Protein AF-A0A7N2M3I8-F1 (afdb_monomer_lite)

Radius of gyration: 37.22 Å; chains: 1; bounding box: 73×29×116 Å

Organism: Quercus lobata (NCBI:txid97700)

Sequence (161 aa):
MAIARTGVYVDDYLEYANTLPAELQRLLNTIRELDERSQSMMNQTRQQTKYCLGLASQSSKKGNNSNYINNNNNNNNSNNYNYSNYNNSNGNEEDDAAFEKMRKDIEVNQDNALSLCTEKVLLAQQAYDLQIHQMRKVAEILRSHSEILCITNAANEQYLA

Secondary structure (DSSP, 8-state):
--TTHHHHHHHHHHHHHHHHHHHHHHHHHHHHHHHHHHHHHHHHHHHHHHHHHHHHHHTT------------------------------S-HHHHHHHHHHHHHHHHHHHHHHHHHHHHHHHHHHHHHHHHHHHHHHHHHHHHHHHHHHHHHHHHHHH--

Foldseek 3Di:
DPVVPLVVLVVVLVVVVVCLVVLLVVLVVLLVVLVVVLVVLVVVLVVLVVVLVVVVVVVVDDDPPDDDDDDDDDDDDDPDDPPPDPPDDDPPPVVVVVSVVSVVVSVVSVVVSVVSVVVSVVSVVVSVVSVVVSVVSVVVSVVVVVVVVVVVVVVVVVVVD

Structure (mmCIF, N/CA/C/O bac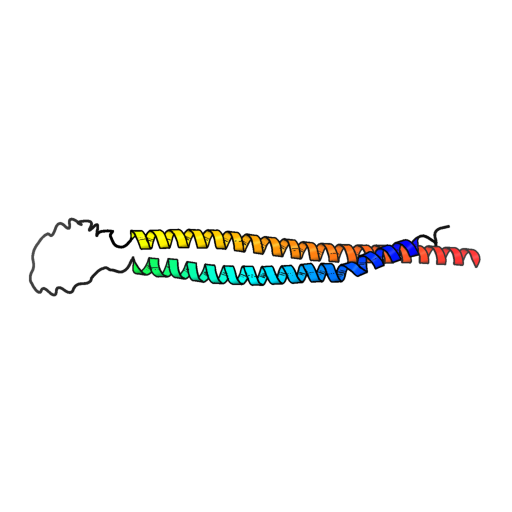kbone):
data_AF-A0A7N2M3I8-F1
#
_entry.id   AF-A0A7N2M3I8-F1
#
loop_
_atom_site.group_PDB
_atom_site.id
_atom_site.type_symbol
_atom_site.label_atom_id
_atom_site.label_alt_id
_atom_site.label_comp_id
_atom_site.label_asym_id
_atom_site.label_entity_id
_atom_site.label_seq_id
_atom_site.pdbx_PDB_ins_code
_atom_site.Cartn_x
_atom_site.Cartn_y
_atom_site.Cartn_z
_atom_site.occupancy
_atom_site.B_iso_or_equiv
_atom_site.auth_seq_id
_atom_site.auth_comp_id
_atom_site.auth_asym_id
_atom_site.auth_atom_id
_atom_site.pdbx_PDB_model_num
ATOM 1 N N . MET A 1 1 ? 32.164 -5.317 -36.446 1.00 32.31 1 MET A N 1
ATOM 2 C CA . MET A 1 1 ? 30.780 -5.380 -36.971 1.00 32.31 1 MET A CA 1
ATOM 3 C C . MET A 1 1 ? 29.796 -5.224 -35.801 1.00 32.31 1 MET A C 1
ATOM 5 O O . MET A 1 1 ? 29.287 -6.214 -35.300 1.00 32.31 1 MET A O 1
ATOM 9 N N . ALA A 1 2 ? 29.617 -3.996 -35.286 1.00 39.69 2 ALA A N 1
ATOM 10 C CA . ALA A 1 2 ? 28.959 -3.729 -33.988 1.00 39.69 2 ALA A CA 1
ATOM 11 C C . ALA A 1 2 ? 27.575 -3.041 -34.080 1.00 39.69 2 ALA A C 1
ATOM 13 O O . ALA A 1 2 ? 26.896 -2.901 -33.070 1.00 39.69 2 ALA A O 1
ATOM 14 N N . ILE A 1 3 ? 27.129 -2.656 -35.281 1.00 40.53 3 ILE A N 1
ATOM 15 C CA . ILE A 1 3 ? 25.917 -1.837 -35.493 1.00 40.53 3 ILE A CA 1
ATOM 16 C C . ILE A 1 3 ? 24.602 -2.641 -35.422 1.00 40.53 3 ILE A C 1
ATOM 18 O O . ILE A 1 3 ? 23.542 -2.064 -35.225 1.00 40.53 3 ILE A O 1
ATOM 22 N N . ALA A 1 4 ? 24.646 -3.975 -35.484 1.00 40.97 4 ALA A N 1
ATOM 23 C CA . ALA A 1 4 ? 23.441 -4.811 -35.390 1.00 40.97 4 ALA A CA 1
ATOM 24 C C . ALA A 1 4 ? 22.921 -5.021 -33.951 1.00 40.97 4 ALA A C 1
ATOM 26 O O . ALA A 1 4 ? 21.858 -5.605 -33.772 1.00 40.97 4 ALA A O 1
ATOM 27 N N . ARG A 1 5 ? 23.656 -4.586 -32.914 1.00 51.25 5 ARG A N 1
ATOM 28 C CA . ARG A 1 5 ? 23.283 -4.859 -31.514 1.00 51.25 5 ARG A CA 1
ATOM 29 C C . ARG A 1 5 ? 22.388 -3.794 -30.882 1.00 51.25 5 ARG A C 1
ATOM 31 O O . ARG A 1 5 ? 21.616 -4.140 -30.003 1.00 51.25 5 ARG A O 1
ATOM 38 N N . THR A 1 6 ? 22.427 -2.536 -31.320 1.00 54.47 6 THR A N 1
ATOM 39 C CA . THR A 1 6 ? 21.661 -1.450 -30.676 1.00 54.47 6 THR A CA 1
ATOM 40 C C . THR A 1 6 ? 20.154 -1.519 -30.917 1.00 54.47 6 THR A C 1
ATOM 42 O O . THR A 1 6 ? 19.403 -1.158 -30.020 1.00 54.47 6 THR A O 1
ATOM 45 N N . GLY A 1 7 ? 19.700 -2.019 -32.073 1.00 56.00 7 GLY A N 1
ATOM 46 C CA . GLY A 1 7 ? 18.266 -2.198 -32.350 1.00 56.00 7 GLY A CA 1
ATOM 47 C C . GLY A 1 7 ? 17.608 -3.214 -31.412 1.00 56.00 7 GLY A C 1
ATOM 48 O O . GLY A 1 7 ? 16.582 -2.917 -30.818 1.00 56.00 7 GLY A O 1
ATOM 49 N N . VAL A 1 8 ? 18.275 -4.352 -31.181 1.00 55.84 8 VAL A N 1
ATOM 50 C CA . VAL A 1 8 ? 17.783 -5.421 -30.291 1.00 55.84 8 VAL A CA 1
ATOM 51 C C . VAL A 1 8 ? 17.659 -4.935 -28.838 1.00 55.84 8 VAL A C 1
ATOM 53 O O . VAL A 1 8 ? 16.652 -5.191 -28.195 1.00 55.84 8 VAL A O 1
ATOM 56 N N . TYR A 1 9 ? 18.624 -4.152 -28.335 1.00 62.97 9 TYR A N 1
ATOM 57 C CA . TYR A 1 9 ? 18.549 -3.589 -26.975 1.00 62.97 9 TYR A CA 1
ATOM 58 C C . TYR A 1 9 ? 17.434 -2.548 -26.795 1.00 62.97 9 TYR A C 1
ATOM 60 O O . TYR A 1 9 ? 16.896 -2.411 -25.695 1.00 62.97 9 TYR A O 1
ATOM 68 N N . VAL A 1 10 ? 17.106 -1.787 -27.843 1.00 68.38 10 VAL A N 1
ATOM 69 C CA . VAL A 1 10 ? 16.024 -0.794 -27.797 1.00 68.38 10 VAL A CA 1
ATOM 70 C C . VAL A 1 10 ? 14.664 -1.478 -27.904 1.00 68.38 10 VAL A C 1
ATOM 72 O O . VAL A 1 10 ? 13.761 -1.099 -27.165 1.00 68.38 10 VAL A O 1
ATOM 75 N N . ASP A 1 11 ? 14.532 -2.506 -28.741 1.00 73.12 11 ASP A N 1
ATOM 76 C CA . ASP A 1 11 ? 13.299 -3.291 -28.857 1.00 73.12 11 ASP A CA 1
ATOM 77 C C . ASP A 1 11 ? 12.989 -4.055 -27.558 1.00 73.12 11 ASP A C 1
ATOM 79 O O . ASP A 1 11 ? 11.872 -3.945 -27.052 1.00 73.12 11 ASP A O 1
ATOM 83 N N . ASP A 1 12 ? 13.984 -4.699 -26.932 1.00 77.69 12 ASP A N 1
ATOM 84 C CA . ASP A 1 12 ? 13.831 -5.350 -25.618 1.00 77.69 12 ASP A CA 1
ATOM 85 C C . ASP A 1 12 ? 13.444 -4.340 -24.517 1.00 77.69 12 ASP A C 1
ATOM 87 O O . ASP A 1 12 ? 12.673 -4.636 -23.596 1.00 77.69 12 ASP A O 1
ATOM 91 N N . TYR A 1 13 ? 13.983 -3.116 -24.590 1.00 72.81 13 TYR A N 1
ATOM 92 C CA . TYR A 1 13 ? 13.605 -2.037 -23.680 1.00 72.81 13 TYR A CA 1
ATOM 93 C C . TYR A 1 13 ? 12.172 -1.561 -23.931 1.00 72.81 13 TYR A C 1
ATOM 95 O O . TYR A 1 13 ? 11.434 -1.355 -22.970 1.00 72.81 13 TYR A O 1
ATOM 103 N N . LEU A 1 14 ? 11.764 -1.400 -25.190 1.00 77.38 14 LEU A N 1
ATOM 104 C CA . LEU A 1 14 ? 10.417 -0.969 -25.562 1.00 77.38 14 LEU A CA 1
ATOM 105 C C . LEU A 1 14 ? 9.367 -2.010 -25.170 1.00 77.38 14 LEU A C 1
ATOM 107 O O . LEU A 1 14 ? 8.331 -1.641 -24.621 1.00 77.38 14 LEU A O 1
ATOM 111 N N . GLU A 1 15 ? 9.638 -3.298 -25.381 1.00 82.44 15 GLU A N 1
ATOM 112 C CA . GLU A 1 15 ? 8.749 -4.384 -24.963 1.00 82.44 15 GLU A CA 1
ATOM 113 C C . GLU A 1 15 ? 8.525 -4.365 -23.442 1.00 82.44 15 GLU A C 1
ATOM 115 O O . GLU A 1 15 ? 7.383 -4.391 -22.980 1.00 82.44 15 GLU A O 1
ATOM 120 N N . TYR A 1 16 ? 9.593 -4.186 -22.659 1.00 78.81 16 TYR A N 1
ATOM 121 C CA . TYR A 1 16 ? 9.508 -4.041 -21.202 1.00 78.81 16 TYR A CA 1
ATOM 122 C C . TYR A 1 16 ? 8.854 -2.718 -20.753 1.00 78.81 16 TYR A C 1
ATOM 124 O O . TYR A 1 16 ? 8.097 -2.682 -19.780 1.00 78.81 16 TYR A O 1
ATOM 132 N N . ALA A 1 17 ? 9.122 -1.609 -21.444 1.00 80.25 17 ALA A N 1
ATOM 133 C CA . ALA A 1 17 ? 8.520 -0.311 -21.147 1.00 80.25 17 ALA A CA 1
ATOM 134 C C . ALA A 1 17 ? 7.011 -0.300 -21.430 1.00 80.25 17 ALA A C 1
ATOM 136 O O . ALA A 1 17 ? 6.272 0.409 -20.752 1.00 80.25 17 ALA A O 1
ATOM 137 N N . ASN A 1 18 ? 6.535 -1.113 -22.375 1.00 83.38 18 ASN A N 1
ATOM 138 C CA . ASN A 1 18 ? 5.117 -1.204 -22.716 1.00 83.38 18 ASN A CA 1
ATOM 139 C C . ASN A 1 18 ? 4.275 -1.906 -21.638 1.00 83.38 18 ASN A C 1
ATOM 141 O O . ASN A 1 18 ? 3.098 -1.583 -21.483 1.00 83.38 18 ASN A O 1
ATOM 145 N N . THR A 1 19 ? 4.848 -2.826 -20.855 1.00 86.94 19 THR A N 1
ATOM 146 C CA . THR A 1 19 ? 4.119 -3.508 -19.767 1.00 86.94 19 THR A CA 1
ATOM 147 C C . THR A 1 19 ? 4.129 -2.718 -18.456 1.00 86.94 19 THR A C 1
ATOM 149 O O . THR A 1 19 ? 3.261 -2.909 -17.602 1.00 86.94 19 THR A O 1
ATOM 152 N N . LEU A 1 20 ? 5.084 -1.798 -18.300 1.00 83.81 20 LEU A N 1
ATOM 153 C CA . LEU A 1 20 ? 5.307 -1.034 -17.075 1.00 83.81 20 LEU A CA 1
ATOM 154 C C . LEU A 1 20 ? 4.103 -0.172 -16.638 1.00 83.81 20 LEU A C 1
ATOM 156 O O . LEU A 1 20 ? 3.734 -0.260 -15.464 1.00 83.81 20 LEU A O 1
ATOM 160 N N . PRO A 1 21 ? 3.473 0.655 -17.501 1.00 88.38 21 PRO A N 1
ATOM 161 C CA . PRO A 1 21 ? 2.348 1.490 -17.083 1.00 88.38 21 PRO A CA 1
ATOM 162 C C . PRO A 1 21 ? 1.199 0.672 -16.493 1.00 88.38 21 PRO A C 1
ATOM 164 O O . PRO A 1 21 ? 0.601 1.074 -15.497 1.00 88.38 21 PRO A O 1
ATOM 167 N N . ALA A 1 22 ? 0.924 -0.502 -17.070 1.00 90.81 22 ALA A N 1
ATOM 168 C CA . ALA A 1 22 ? -0.119 -1.398 -16.589 1.00 90.81 22 ALA A CA 1
ATOM 169 C C . ALA A 1 22 ? 0.219 -1.977 -15.206 1.00 90.81 22 ALA A C 1
ATOM 171 O O . ALA A 1 22 ? -0.647 -2.043 -14.331 1.00 90.81 22 ALA A O 1
ATOM 172 N N . GLU A 1 23 ? 1.477 -2.359 -14.981 1.00 90.62 23 GLU A N 1
ATOM 173 C CA . GLU A 1 23 ? 1.924 -2.892 -13.695 1.00 90.62 23 GLU A CA 1
ATOM 174 C C . GLU A 1 23 ? 1.925 -1.827 -12.588 1.00 90.62 23 GLU A C 1
ATOM 176 O O . GLU A 1 23 ? 1.417 -2.086 -11.495 1.00 90.62 23 GLU A O 1
ATOM 181 N N . LEU A 1 24 ? 2.400 -0.610 -12.880 1.00 91.12 24 LEU A N 1
ATOM 182 C CA . LEU A 1 24 ? 2.318 0.526 -11.953 1.00 91.12 24 LEU A CA 1
ATOM 183 C C . LEU A 1 24 ? 0.869 0.859 -11.607 1.00 91.12 24 LEU A C 1
ATOM 185 O O . LEU A 1 24 ? 0.539 1.019 -10.434 1.00 91.12 24 LEU A O 1
ATOM 189 N N . GLN A 1 25 ? -0.010 0.915 -12.610 1.00 93.94 25 GLN A N 1
ATOM 190 C CA . GLN A 1 25 ? -1.426 1.183 -12.384 1.00 93.94 25 GLN A CA 1
ATOM 191 C C . GLN A 1 25 ? -2.054 0.122 -11.474 1.00 93.94 25 GLN A C 1
ATOM 193 O O . GLN A 1 25 ? -2.815 0.465 -10.569 1.00 93.94 25 GLN A O 1
ATOM 198 N N . ARG A 1 26 ? -1.714 -1.158 -11.674 1.00 96.50 26 ARG A N 1
ATOM 199 C CA . ARG A 1 26 ? -2.169 -2.252 -10.809 1.00 96.50 26 ARG A CA 1
ATOM 200 C C . ARG A 1 26 ? -1.703 -2.045 -9.367 1.00 96.50 26 ARG A C 1
ATOM 202 O O . ARG A 1 26 ? -2.540 -2.075 -8.472 1.00 96.50 26 ARG A O 1
ATOM 209 N N . LEU A 1 27 ? -0.409 -1.791 -9.150 1.00 94.62 27 LEU A N 1
ATOM 210 C CA . LEU A 1 27 ? 0.154 -1.573 -7.811 1.00 94.62 27 LEU A CA 1
ATOM 211 C C . LEU A 1 27 ? -0.507 -0.385 -7.103 1.00 94.62 27 LEU A C 1
ATOM 213 O O . LEU A 1 27 ? -0.932 -0.511 -5.958 1.00 94.62 27 LEU A O 1
ATOM 217 N N . LEU A 1 28 ? -0.654 0.749 -7.792 1.00 94.12 28 LEU A N 1
ATOM 218 C CA . LEU A 1 28 ? -1.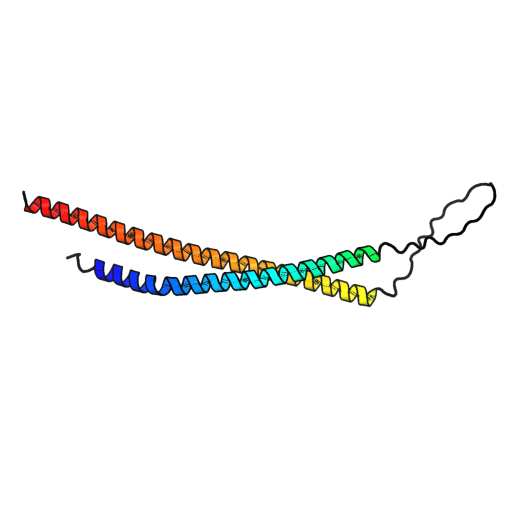276 1.952 -7.233 1.00 94.12 28 LEU A CA 1
ATOM 219 C C . LEU A 1 28 ? -2.752 1.738 -6.886 1.00 94.12 28 LEU A C 1
ATOM 221 O O . LEU A 1 28 ? -3.212 2.197 -5.839 1.00 94.12 28 LEU A O 1
ATOM 225 N N . ASN A 1 29 ? -3.489 1.013 -7.729 1.00 96.94 29 ASN A N 1
ATOM 226 C CA . ASN A 1 29 ? -4.876 0.661 -7.445 1.00 96.94 29 ASN A CA 1
ATOM 227 C C . ASN A 1 29 ? -4.981 -0.212 -6.187 1.00 96.94 29 ASN A C 1
ATOM 229 O O . ASN A 1 29 ? -5.809 0.079 -5.325 1.00 96.94 29 ASN A O 1
ATOM 233 N N . THR A 1 30 ? -4.118 -1.224 -6.049 1.00 97.19 30 THR A N 1
ATOM 234 C CA . THR A 1 30 ? -4.081 -2.085 -4.858 1.00 97.19 30 THR A CA 1
ATOM 235 C C . THR A 1 30 ? -3.697 -1.298 -3.604 1.00 97.19 30 THR A C 1
ATOM 237 O O . THR A 1 30 ? -4.357 -1.438 -2.579 1.00 97.19 30 THR A O 1
ATOM 240 N N . ILE A 1 31 ? -2.696 -0.412 -3.673 1.00 96.75 31 ILE A N 1
ATOM 241 C CA . ILE A 1 31 ? -2.321 0.462 -2.546 1.00 96.75 31 ILE A CA 1
ATOM 242 C C . ILE A 1 31 ? -3.520 1.299 -2.090 1.00 96.75 31 ILE A C 1
ATOM 244 O O . ILE A 1 31 ? -3.774 1.391 -0.890 1.00 96.75 31 ILE A O 1
ATOM 248 N N . ARG A 1 32 ? -4.275 1.880 -3.031 1.00 96.44 32 ARG A N 1
ATOM 249 C CA . ARG A 1 32 ? -5.465 2.681 -2.718 1.00 96.44 32 ARG A CA 1
ATOM 250 C C . ARG A 1 32 ? -6.548 1.855 -2.026 1.00 96.44 32 ARG A C 1
ATOM 252 O O . ARG A 1 32 ? -7.094 2.299 -1.023 1.00 96.44 32 ARG A O 1
ATOM 259 N N . GLU A 1 33 ? -6.829 0.654 -2.527 1.00 97.50 33 GLU A N 1
ATOM 260 C CA . GLU A 1 33 ? -7.816 -0.252 -1.929 1.00 97.50 33 GLU A CA 1
ATOM 261 C C . GLU A 1 33 ? -7.423 -0.666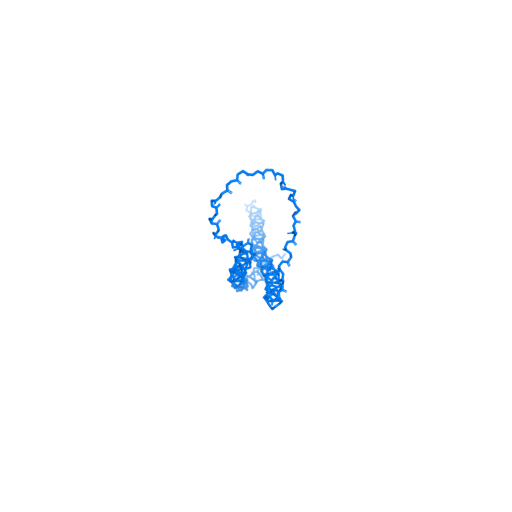 -0.501 1.00 97.50 33 GLU A C 1
ATOM 263 O O . GLU A 1 33 ? -8.247 -0.621 0.417 1.00 97.50 33 GLU A O 1
ATOM 268 N N . LEU A 1 34 ? -6.150 -1.014 -0.284 1.00 96.00 34 LEU A N 1
ATOM 269 C CA . LEU A 1 34 ? -5.635 -1.346 1.047 1.00 96.00 34 LEU A CA 1
ATOM 270 C C . LEU A 1 34 ? -5.686 -0.143 1.999 1.00 96.00 34 LEU A C 1
ATOM 272 O O . LEU A 1 34 ? -5.980 -0.308 3.187 1.00 96.00 34 LEU A O 1
ATOM 276 N N . ASP A 1 35 ? -5.435 1.071 1.504 1.00 96.12 35 ASP A N 1
ATOM 277 C CA . ASP A 1 35 ? -5.516 2.286 2.316 1.00 96.12 35 ASP A CA 1
ATOM 278 C C . ASP A 1 35 ? -6.963 2.582 2.743 1.00 96.12 35 ASP A C 1
ATOM 280 O O . ASP A 1 35 ? -7.223 2.765 3.933 1.00 96.12 35 ASP A O 1
ATOM 284 N N . GLU A 1 36 ? -7.926 2.501 1.819 1.00 97.06 36 GLU A N 1
ATOM 285 C CA . GLU A 1 36 ? -9.359 2.639 2.122 1.00 97.06 36 GLU A CA 1
ATOM 286 C C . GLU A 1 36 ? -9.826 1.587 3.148 1.00 97.06 36 GLU A C 1
ATOM 288 O O . GLU A 1 36 ? -10.489 1.916 4.142 1.00 97.06 36 GLU A O 1
ATOM 293 N N . ARG A 1 37 ? -9.428 0.320 2.963 1.00 96.75 37 ARG A N 1
ATOM 294 C CA . ARG A 1 37 ? -9.784 -0.784 3.867 1.00 96.75 37 ARG A CA 1
ATOM 295 C C . ARG A 1 37 ? -9.178 -0.610 5.261 1.00 96.75 37 ARG A C 1
ATOM 297 O O . ARG A 1 37 ? -9.886 -0.771 6.258 1.00 96.75 37 ARG A O 1
ATOM 304 N N . SER A 1 38 ? -7.890 -0.272 5.345 1.00 96.19 38 SER A N 1
ATOM 305 C CA . SER A 1 38 ? -7.197 -0.063 6.625 1.00 96.19 38 SER A CA 1
ATOM 306 C C . SER A 1 38 ? -7.749 1.146 7.387 1.00 96.19 38 SER A C 1
ATOM 308 O O . SER A 1 38 ? -7.964 1.057 8.595 1.00 96.19 38 SER A O 1
ATOM 310 N N . GLN A 1 39 ? -8.075 2.243 6.694 1.00 96.06 39 GLN A N 1
ATOM 311 C CA . GLN A 1 39 ? -8.732 3.414 7.284 1.00 96.06 39 GLN A CA 1
ATOM 312 C C . GLN A 1 39 ? -10.099 3.077 7.875 1.00 96.06 39 GLN A C 1
ATOM 314 O O . GLN A 1 39 ? -10.390 3.439 9.018 1.00 96.06 39 GLN A O 1
ATOM 319 N N . SER A 1 40 ? -10.935 2.356 7.124 1.00 96.44 40 SER A N 1
ATOM 320 C CA . SER A 1 40 ? -12.251 1.926 7.604 1.00 96.44 40 SER A CA 1
ATOM 321 C C . SER A 1 40 ? -12.132 1.080 8.877 1.00 96.44 40 SER A C 1
ATOM 323 O O . SER A 1 40 ? -12.792 1.358 9.881 1.00 96.44 40 SER A O 1
ATOM 325 N N . MET A 1 41 ? -11.195 0.127 8.881 1.00 96.06 41 MET A N 1
ATOM 326 C CA . MET A 1 41 ? -10.915 -0.728 10.034 1.00 96.06 41 MET A CA 1
ATOM 327 C C . MET A 1 41 ? -10.423 0.073 11.245 1.00 96.06 41 MET A C 1
ATOM 329 O O . MET A 1 41 ? -10.958 -0.083 12.338 1.00 96.06 41 MET A O 1
ATOM 333 N N . MET A 1 42 ? -9.475 0.998 11.063 1.00 95.75 42 MET A N 1
ATOM 334 C CA . MET A 1 42 ? -9.001 1.872 12.144 1.00 95.75 42 MET A CA 1
ATOM 335 C C . MET A 1 42 ? -10.121 2.735 12.729 1.00 95.75 42 MET A C 1
ATOM 337 O O . MET A 1 42 ? -10.172 2.942 13.943 1.00 95.75 42 MET A O 1
ATOM 341 N N . ASN A 1 43 ? -11.028 3.239 11.892 1.00 96.19 43 ASN A N 1
ATOM 342 C CA . ASN A 1 43 ? -12.171 4.023 12.348 1.00 96.19 43 ASN A CA 1
ATOM 343 C C . ASN A 1 43 ? -13.145 3.167 13.162 1.00 96.19 43 ASN A C 1
ATOM 345 O O . ASN A 1 43 ? -13.556 3.588 14.244 1.00 96.19 43 ASN A O 1
ATOM 349 N N . GLN A 1 44 ? -13.461 1.958 12.697 1.00 95.00 44 GLN A N 1
ATOM 350 C CA . GLN A 1 44 ? -14.288 1.011 13.442 1.00 95.00 44 GLN A CA 1
ATOM 351 C C . GLN A 1 44 ? -13.657 0.664 14.796 1.00 95.00 44 GLN A C 1
ATOM 353 O O . GLN A 1 44 ? -14.305 0.831 15.832 1.00 95.00 44 GLN A O 1
ATOM 358 N N . THR A 1 45 ? -12.384 0.268 14.803 1.00 95.19 45 THR A N 1
ATOM 359 C CA . THR A 1 45 ? -11.631 -0.051 16.020 1.00 95.19 45 THR A CA 1
ATOM 360 C C . THR A 1 45 ? -11.617 1.132 16.981 1.00 95.19 45 THR A C 1
ATOM 362 O O . THR A 1 45 ? -11.905 0.969 18.161 1.00 95.19 45 THR A O 1
ATOM 365 N N . ARG A 1 46 ? -11.384 2.357 16.490 1.00 94.62 46 ARG A N 1
ATOM 366 C CA . ARG A 1 46 ? -11.406 3.576 17.314 1.00 94.62 46 ARG A CA 1
ATOM 367 C C . ARG A 1 46 ? -12.750 3.770 18.015 1.00 94.62 46 ARG A C 1
ATOM 369 O O . ARG A 1 46 ? -12.776 4.190 19.172 1.00 94.62 46 ARG A O 1
ATOM 376 N N . GLN A 1 47 ? -13.861 3.494 17.335 1.00 92.88 47 GLN A N 1
ATOM 377 C CA . GLN A 1 47 ? -15.195 3.615 17.927 1.00 92.88 47 GLN A CA 1
ATOM 378 C C . GLN A 1 47 ? -15.460 2.506 18.954 1.00 92.88 47 GLN A C 1
ATOM 380 O O . GLN A 1 47 ? -15.962 2.808 20.036 1.00 92.88 47 GLN A O 1
ATOM 385 N N . GLN A 1 48 ? -15.053 1.265 18.670 1.00 91.00 48 GLN A N 1
ATOM 386 C CA . GLN A 1 48 ? -15.122 0.151 19.625 1.00 91.00 48 GLN A CA 1
ATOM 387 C C . GLN A 1 48 ? -14.295 0.446 20.886 1.00 91.00 48 GLN A C 1
ATOM 389 O O . GLN A 1 48 ? -14.797 0.323 21.998 1.00 91.00 48 GLN A O 1
ATOM 394 N N . THR A 1 49 ? -13.071 0.959 20.733 1.00 91.56 49 THR A N 1
ATOM 395 C CA . THR A 1 49 ? -12.223 1.369 21.862 1.00 91.56 49 THR A CA 1
ATOM 396 C C . THR A 1 49 ? -12.883 2.457 22.712 1.00 91.56 49 THR A C 1
ATOM 398 O O . THR A 1 49 ? -12.885 2.363 23.939 1.00 91.56 49 THR A O 1
ATOM 401 N N . LYS A 1 50 ? -13.487 3.481 22.090 1.00 88.75 50 LYS A N 1
ATOM 402 C CA . LYS A 1 50 ? -14.227 4.524 22.826 1.00 88.75 50 LYS A CA 1
ATOM 403 C C . LYS A 1 50 ? -15.406 3.951 23.604 1.00 88.75 50 LYS A C 1
ATOM 405 O O . LYS A 1 50 ? -15.647 4.392 24.723 1.00 88.75 50 LYS A O 1
ATOM 410 N N . TYR A 1 51 ? -16.130 2.999 23.022 1.00 86.44 51 TYR A N 1
ATOM 411 C CA . TYR A 1 51 ? -17.248 2.336 23.684 1.00 86.44 51 TYR A CA 1
ATOM 412 C C . TYR A 1 51 ? -16.779 1.548 24.915 1.00 86.44 51 TYR A C 1
ATOM 414 O O . TYR A 1 51 ? -17.309 1.766 26.004 1.00 86.44 51 TYR A O 1
ATOM 422 N N . CYS A 1 52 ? -15.714 0.746 24.789 1.00 84.69 52 CYS A N 1
ATOM 423 C CA . CYS A 1 52 ? -15.110 0.031 25.920 1.00 84.69 52 CYS A CA 1
ATOM 424 C C . CYS A 1 52 ? -14.682 0.980 27.056 1.00 84.69 52 CYS A C 1
ATOM 426 O O . CYS A 1 52 ? -14.986 0.736 28.222 1.00 84.69 52 CYS A O 1
ATOM 428 N N . LEU A 1 53 ? -14.020 2.094 26.726 1.00 81.38 53 LEU A N 1
ATOM 429 C CA . LEU A 1 53 ? -13.582 3.089 27.714 1.00 81.38 53 LEU A CA 1
ATOM 430 C C . LEU A 1 53 ? -14.757 3.862 28.338 1.00 81.38 53 LEU A C 1
ATOM 432 O O . LEU A 1 53 ? -14.734 4.183 29.527 1.00 81.38 53 LEU A O 1
ATOM 436 N N . GLY A 1 54 ? -15.790 4.164 27.547 1.00 75.38 54 GLY A N 1
ATOM 437 C CA . GLY A 1 54 ? -16.994 4.859 28.001 1.00 75.38 54 GLY A CA 1
ATOM 438 C C . GLY A 1 54 ? -17.794 4.044 29.016 1.00 75.38 54 GLY A C 1
ATOM 439 O O . GLY A 1 54 ? -18.230 4.596 30.027 1.00 75.38 54 GLY A O 1
ATOM 440 N N . LEU A 1 55 ? -17.919 2.733 28.806 1.00 63.69 55 LEU A N 1
ATOM 441 C CA . LEU A 1 55 ? -18.573 1.829 29.755 1.00 63.69 55 LEU A CA 1
ATOM 442 C C . LEU A 1 55 ? -17.780 1.662 31.059 1.00 63.69 55 LEU A C 1
ATOM 444 O O . LEU A 1 55 ? -18.373 1.735 32.134 1.00 63.69 55 LEU A O 1
ATOM 448 N N . ALA A 1 56 ? -16.446 1.566 30.990 1.00 58.78 56 ALA A N 1
ATOM 449 C CA . ALA A 1 56 ? -15.579 1.478 32.174 1.00 58.78 56 ALA A CA 1
ATOM 450 C C . ALA A 1 56 ? -15.731 2.680 33.139 1.00 58.78 56 ALA A C 1
ATOM 452 O O . ALA A 1 56 ? -15.506 2.574 34.347 1.00 58.78 56 ALA A O 1
ATOM 453 N N . SER A 1 57 ? -16.152 3.841 32.620 1.00 56.06 57 SER A N 1
ATOM 454 C CA . SER A 1 57 ? -16.382 5.050 33.419 1.00 56.06 57 SER A CA 1
ATOM 455 C C . SER A 1 57 ? -17.710 5.050 34.196 1.00 56.06 57 SER A C 1
ATOM 457 O O . SER A 1 57 ? -17.815 5.735 35.218 1.00 56.06 57 SER A O 1
ATOM 459 N N . GLN A 1 58 ? -18.712 4.274 33.760 1.00 52.66 58 GLN A N 1
ATOM 460 C CA . GLN A 1 58 ? -20.025 4.194 34.418 1.00 52.66 58 GLN A CA 1
ATOM 461 C C . GLN A 1 58 ? -20.040 3.180 35.563 1.00 52.66 58 GLN A C 1
ATOM 463 O O . GLN A 1 58 ? -20.656 3.436 36.598 1.00 52.66 58 GLN A O 1
ATOM 468 N N . SER A 1 59 ? -19.284 2.089 35.440 1.00 51.66 59 SER A N 1
ATOM 469 C CA . SER A 1 59 ? -19.094 1.102 36.510 1.00 51.66 59 SER A CA 1
ATOM 470 C C . SER A 1 59 ? -18.366 1.675 37.738 1.00 51.66 59 SER A C 1
ATOM 472 O O . SER A 1 59 ? -18.467 1.120 38.828 1.00 51.66 59 SER A O 1
ATOM 474 N N . SER A 1 60 ? -17.717 2.840 37.608 1.00 53.47 60 SER A N 1
ATOM 475 C CA . SER A 1 60 ? -16.987 3.511 38.698 1.00 53.47 60 SER A CA 1
ATOM 476 C C . SER A 1 60 ? -17.800 4.561 39.479 1.00 53.47 60 SER A C 1
ATOM 478 O O . SER A 1 60 ? -17.308 5.104 40.468 1.00 53.47 60 SER A O 1
ATOM 480 N N . LYS A 1 61 ? -19.036 4.891 39.068 1.00 47.50 61 LYS A N 1
ATOM 481 C CA . LYS A 1 61 ? -19.845 5.970 39.679 1.00 47.50 61 LYS A CA 1
ATOM 482 C C . LYS A 1 61 ? -21.249 5.504 40.069 1.00 47.50 61 LYS A C 1
ATOM 484 O O . LYS A 1 61 ? -22.244 5.984 39.537 1.00 47.50 61 LYS A O 1
ATOM 489 N N . LYS A 1 62 ? -21.355 4.621 41.062 1.00 46.41 62 LYS A N 1
ATOM 490 C CA . LYS A 1 62 ? -22.637 4.386 41.753 1.00 46.41 62 LYS A CA 1
ATOM 491 C C . LYS A 1 62 ? -22.466 4.337 43.271 1.00 46.41 62 LYS A C 1
ATOM 493 O O . LYS A 1 62 ? -22.799 3.360 43.928 1.00 46.41 62 LYS A O 1
ATOM 498 N N . GLY A 1 63 ? -21.937 5.428 43.828 1.00 45.28 63 GLY A N 1
ATOM 499 C CA . GLY A 1 63 ? -22.049 5.747 45.250 1.00 45.28 63 GLY A CA 1
ATOM 500 C C . GLY A 1 63 ? -23.330 6.544 45.493 1.00 45.28 63 GLY A C 1
ATOM 501 O O . GLY A 1 63 ? -23.365 7.744 45.232 1.00 45.28 63 GLY A O 1
ATOM 502 N N . ASN A 1 64 ? -24.387 5.868 45.947 1.00 44.03 64 ASN A N 1
ATOM 503 C CA . ASN A 1 64 ? -25.641 6.481 46.389 1.00 44.03 64 ASN A CA 1
ATOM 504 C C . ASN A 1 64 ? -25.368 7.463 47.538 1.00 44.03 64 ASN A C 1
ATOM 506 O O . ASN A 1 64 ? -25.207 7.046 48.683 1.00 44.03 64 ASN A O 1
ATOM 510 N N . ASN A 1 65 ? -25.354 8.764 47.253 1.00 47.34 65 ASN A N 1
ATOM 511 C CA . ASN A 1 65 ? -25.378 9.788 48.291 1.00 47.34 65 ASN A CA 1
ATOM 512 C C . ASN A 1 65 ? -26.837 9.980 48.742 1.00 47.34 65 ASN A C 1
ATOM 514 O O . ASN A 1 65 ? -27.535 10.889 48.294 1.00 47.34 65 ASN A O 1
ATOM 518 N N . SER A 1 66 ? -27.336 9.039 49.549 1.00 43.69 66 SER A N 1
ATOM 519 C CA . SER A 1 66 ? -28.645 9.166 50.186 1.00 43.69 66 SER A CA 1
ATOM 520 C C . SER A 1 66 ? -28.529 10.150 51.343 1.00 43.69 66 SER A C 1
ATOM 522 O O . SER A 1 66 ? -27.932 9.844 52.372 1.00 43.69 66 SER A O 1
ATOM 524 N N . ASN A 1 67 ? -29.131 11.324 51.159 1.00 51.00 67 ASN A N 1
ATOM 525 C CA . ASN A 1 67 ? -29.426 12.288 52.210 1.00 51.00 67 ASN A CA 1
ATOM 526 C C . ASN A 1 67 ? -30.004 11.592 53.451 1.00 51.00 67 ASN A C 1
ATOM 528 O O . ASN A 1 67 ? -31.127 11.093 53.410 1.00 51.00 67 ASN A O 1
ATOM 532 N N . TYR A 1 68 ? -29.284 11.658 54.567 1.00 44.09 68 TYR A N 1
ATOM 533 C CA . TYR A 1 68 ? -29.891 11.677 55.892 1.00 44.09 68 TYR A CA 1
ATOM 534 C C . TYR A 1 68 ? -29.390 12.915 56.625 1.00 44.09 68 TYR A C 1
ATOM 536 O O . TYR A 1 68 ? -28.301 12.952 57.192 1.00 44.09 68 TYR A O 1
ATOM 544 N N . ILE A 1 69 ? -30.222 13.952 56.581 1.00 51.25 69 ILE A N 1
ATOM 545 C CA . ILE A 1 69 ? -30.196 15.042 57.547 1.00 51.25 69 ILE A CA 1
ATOM 546 C C . ILE A 1 69 ? -30.544 14.418 58.902 1.00 51.25 69 ILE A C 1
ATOM 548 O O . ILE A 1 69 ? -31.649 13.905 59.071 1.00 51.25 69 ILE A O 1
ATOM 552 N N . ASN A 1 70 ? -29.630 14.477 59.871 1.00 48.03 70 ASN A N 1
ATOM 553 C CA . ASN A 1 70 ? -29.990 14.325 61.276 1.00 48.03 70 ASN A CA 1
ATOM 554 C C . ASN A 1 70 ? -29.233 15.353 62.126 1.00 48.03 70 ASN A C 1
ATOM 556 O O . ASN A 1 70 ? -28.020 15.277 62.310 1.00 48.03 70 ASN A O 1
ATOM 560 N N . ASN A 1 71 ? -29.988 16.337 62.611 1.00 56.66 71 ASN A N 1
ATOM 561 C CA . ASN A 1 71 ? -29.594 17.220 63.695 1.00 56.66 71 ASN A CA 1
ATOM 562 C C . ASN A 1 71 ? -29.629 16.420 65.002 1.00 56.66 71 ASN A C 1
ATOM 564 O O . ASN A 1 71 ? -30.725 16.070 65.432 1.00 56.66 71 ASN A O 1
ATOM 568 N N . ASN A 1 72 ? -28.482 16.188 65.651 1.00 51.69 72 ASN A N 1
ATOM 569 C CA . ASN A 1 72 ? -28.311 16.373 67.101 1.00 51.69 72 ASN A CA 1
ATOM 570 C C . ASN A 1 72 ? -26.950 15.881 67.629 1.00 51.69 72 ASN A C 1
ATOM 572 O O . ASN A 1 72 ? -26.558 14.742 67.414 1.00 51.69 72 ASN A O 1
ATOM 576 N N . ASN A 1 73 ? -26.354 16.757 68.442 1.00 53.47 73 ASN A N 1
ATOM 577 C CA . ASN A 1 73 ? -25.607 16.521 69.682 1.00 53.47 73 ASN A CA 1
ATOM 578 C C . ASN A 1 73 ? -24.283 15.731 69.704 1.00 53.47 73 ASN A C 1
ATOM 580 O O . ASN A 1 73 ? -24.206 14.533 69.461 1.00 53.47 73 ASN A O 1
ATOM 584 N N . ASN A 1 74 ? -23.267 16.463 70.185 1.00 58.44 74 ASN A N 1
ATOM 585 C CA . ASN A 1 74 ? -22.149 16.035 71.031 1.00 58.44 74 ASN A CA 1
ATOM 586 C C . ASN A 1 74 ? -22.324 14.645 71.672 1.00 58.44 74 ASN A C 1
ATOM 588 O O . ASN A 1 74 ? -23.222 14.477 72.492 1.00 58.44 74 ASN A O 1
ATOM 592 N N . ASN A 1 75 ? -21.413 13.699 71.415 1.00 57.03 75 ASN A N 1
ATOM 593 C CA . ASN A 1 75 ? -20.301 13.344 72.314 1.00 57.03 75 ASN A CA 1
ATOM 594 C C . ASN A 1 75 ? -19.574 12.065 71.832 1.00 57.03 75 ASN A C 1
ATOM 596 O O . ASN A 1 75 ? -20.209 11.116 71.392 1.00 57.03 75 ASN A O 1
ATOM 600 N N . ASN A 1 76 ? -18.251 12.060 72.017 1.00 58.44 76 ASN A N 1
ATOM 601 C CA . ASN A 1 76 ? -17.312 10.942 72.194 1.00 58.44 76 ASN A CA 1
ATOM 602 C C . ASN A 1 76 ? -17.253 9.729 71.234 1.00 58.44 76 ASN A C 1
ATOM 604 O O . ASN A 1 76 ? -18.141 8.891 71.163 1.00 58.44 76 ASN A O 1
ATOM 608 N N . ASN A 1 77 ? -16.039 9.578 70.685 1.00 63.56 77 ASN A N 1
ATOM 609 C CA . ASN A 1 77 ? -15.333 8.346 70.316 1.00 63.56 77 ASN A CA 1
ATOM 610 C C . ASN A 1 77 ? -16.103 7.319 69.466 1.00 63.56 77 ASN A C 1
ATOM 612 O O . ASN A 1 77 ? -16.686 6.366 69.978 1.00 63.56 77 ASN A O 1
ATOM 616 N N . SER A 1 78 ? -16.002 7.465 68.143 1.00 49.47 78 SER A N 1
ATOM 617 C CA . SER A 1 78 ? -16.396 6.428 67.192 1.00 49.47 78 SER A CA 1
ATOM 618 C C . SER A 1 78 ? -15.140 5.797 66.588 1.00 49.47 78 SER A C 1
ATOM 620 O O . SER A 1 78 ? -14.485 6.386 65.727 1.00 49.47 78 SER A O 1
ATOM 622 N N . ASN A 1 79 ? -14.783 4.601 67.067 1.00 55.84 79 ASN A N 1
ATOM 623 C CA . ASN A 1 79 ? -13.821 3.734 66.391 1.00 55.84 79 ASN A CA 1
ATOM 624 C C . ASN A 1 79 ? -14.418 3.319 65.045 1.00 55.84 79 ASN A C 1
ATOM 626 O O . ASN A 1 79 ? -15.332 2.497 64.974 1.00 55.84 79 ASN A O 1
ATOM 630 N N . ASN A 1 80 ? -13.895 3.921 63.982 1.00 47.91 80 ASN A N 1
ATOM 631 C CA . ASN A 1 80 ? -14.289 3.660 62.610 1.00 47.91 80 ASN A CA 1
ATOM 632 C C . ASN A 1 80 ? -13.694 2.320 62.149 1.00 47.91 80 ASN A C 1
ATOM 634 O O . ASN A 1 80 ? -12.586 2.266 61.615 1.00 47.91 80 ASN A O 1
ATOM 638 N N . TYR A 1 81 ? -14.417 1.225 62.384 1.00 48.25 81 TYR A N 1
ATOM 639 C CA . TYR A 1 81 ? -14.160 -0.020 61.671 1.00 48.25 81 TYR A CA 1
ATOM 640 C C . TYR A 1 81 ? -14.794 0.077 60.288 1.00 48.25 81 TYR A C 1
ATOM 642 O O . TYR A 1 81 ? -16.008 -0.040 60.125 1.00 48.25 81 TYR A O 1
ATOM 650 N N . ASN A 1 82 ? -13.931 0.286 59.296 1.00 49.94 82 ASN A N 1
ATOM 651 C CA . ASN A 1 82 ? -14.267 0.226 57.883 1.00 49.94 82 ASN A CA 1
ATOM 652 C C . ASN A 1 82 ? -14.748 -1.196 57.549 1.00 49.94 82 ASN A C 1
ATOM 654 O O . ASN A 1 82 ? -13.942 -2.102 57.329 1.00 49.94 82 ASN A O 1
ATOM 658 N N . TYR A 1 83 ? -16.063 -1.413 57.525 1.00 43.59 83 TYR A N 1
ATOM 659 C CA . TYR A 1 83 ? -16.623 -2.598 56.889 1.00 43.59 83 TYR A CA 1
ATOM 660 C C . TYR A 1 83 ? -16.503 -2.409 55.381 1.00 43.59 83 TYR A C 1
ATOM 662 O O . TYR A 1 83 ? -17.214 -1.606 54.776 1.00 43.59 83 TYR A O 1
ATOM 670 N N . SER A 1 84 ? -15.554 -3.138 54.793 1.00 43.88 84 SER A N 1
ATOM 671 C CA . SER A 1 84 ? -15.409 -3.253 53.348 1.00 43.88 84 SER A CA 1
ATOM 672 C C . SER A 1 84 ? -16.703 -3.831 52.781 1.00 43.88 84 SER A C 1
ATOM 674 O O . SER A 1 84 ? -17.019 -5.007 52.964 1.00 43.88 84 SER A O 1
ATOM 676 N N . ASN A 1 85 ? -17.489 -2.969 52.146 1.00 42.16 85 ASN A N 1
ATOM 677 C CA . ASN A 1 85 ? -18.720 -3.342 51.481 1.00 42.16 85 ASN A CA 1
ATOM 678 C C . ASN A 1 85 ? -18.375 -4.012 50.141 1.00 42.16 85 ASN A C 1
ATOM 680 O O . ASN A 1 85 ? -18.199 -3.336 49.128 1.00 42.16 85 ASN A O 1
ATOM 684 N N . TYR A 1 86 ? -18.259 -5.342 50.139 1.00 45.88 86 TYR A N 1
ATOM 685 C CA . TYR A 1 86 ? -18.249 -6.144 48.914 1.00 45.88 86 TYR A CA 1
ATOM 686 C C . TYR A 1 86 ? -19.678 -6.250 48.376 1.00 45.88 86 TYR A C 1
ATOM 688 O O . TYR A 1 86 ? -20.389 -7.229 48.604 1.00 45.88 86 TYR A O 1
ATOM 696 N N . ASN A 1 87 ? -20.111 -5.222 47.650 1.00 40.81 87 ASN A N 1
ATOM 697 C CA . ASN A 1 87 ? -21.379 -5.269 46.938 1.00 40.81 87 ASN A CA 1
ATOM 698 C C . ASN A 1 87 ? -21.240 -6.078 45.639 1.00 40.81 87 ASN A C 1
ATOM 700 O O . ASN A 1 87 ? -20.821 -5.570 44.606 1.00 40.81 87 ASN A O 1
ATOM 704 N N . ASN A 1 88 ? -21.598 -7.358 45.765 1.00 41.72 88 ASN A N 1
ATOM 705 C CA . ASN A 1 88 ? -22.469 -8.140 44.882 1.00 41.72 88 ASN A CA 1
ATOM 706 C C . ASN A 1 88 ? -22.363 -7.858 43.368 1.00 41.72 88 ASN A C 1
ATOM 708 O O . ASN A 1 88 ? -23.154 -7.125 42.773 1.00 41.72 88 ASN A O 1
ATOM 712 N N . SER A 1 89 ? -21.384 -8.534 42.768 1.00 50.88 89 SER A N 1
ATOM 713 C CA . SER A 1 89 ? -21.403 -9.006 41.386 1.00 50.88 89 SER A CA 1
ATOM 714 C C . SER A 1 89 ? -22.621 -9.899 41.178 1.00 50.88 89 SER A C 1
ATOM 716 O O . SER A 1 89 ? -22.684 -10.936 41.823 1.00 50.88 89 SER A O 1
ATOM 718 N N . ASN A 1 90 ? -23.577 -9.499 40.337 1.00 44.75 90 ASN A N 1
ATOM 719 C CA . ASN A 1 90 ? -24.588 -10.409 39.765 1.00 44.75 90 ASN A CA 1
ATOM 720 C C . ASN A 1 90 ? -25.290 -9.846 38.507 1.00 44.75 90 ASN A C 1
ATOM 722 O O . ASN A 1 90 ? -26.267 -10.419 38.040 1.00 44.75 90 ASN A O 1
ATOM 726 N N . GLY A 1 91 ? -24.799 -8.735 37.942 1.00 49.44 91 GLY A N 1
ATOM 727 C CA . GLY A 1 91 ? -25.225 -8.224 36.630 1.00 49.44 91 GLY A CA 1
ATOM 728 C C . GLY A 1 91 ? -24.099 -8.183 35.594 1.00 49.44 91 GLY A C 1
ATOM 729 O O . GLY A 1 91 ? -24.298 -7.620 34.530 1.00 49.44 91 GLY A O 1
ATOM 730 N N . ASN A 1 92 ? -22.922 -8.729 35.918 1.00 55.75 92 ASN A N 1
ATOM 731 C CA . ASN A 1 92 ? -21.683 -8.430 35.199 1.00 55.75 92 ASN A CA 1
ATOM 732 C C . ASN A 1 92 ? -21.197 -9.555 34.281 1.00 55.75 92 ASN A C 1
ATOM 734 O O . ASN A 1 92 ? -20.378 -9.276 33.433 1.00 55.75 92 ASN A O 1
ATOM 738 N N . GLU A 1 93 ? -21.652 -10.807 34.394 1.00 59.66 93 GLU A N 1
ATOM 739 C CA . GLU A 1 93 ? -21.004 -11.908 33.652 1.00 59.66 93 GLU A CA 1
ATOM 740 C C . GLU A 1 93 ? -21.247 -11.863 32.133 1.00 59.66 93 GLU A C 1
ATOM 742 O O . GLU A 1 93 ? -20.317 -12.089 31.359 1.00 59.66 93 GLU A O 1
ATOM 747 N N . GLU A 1 94 ? -22.467 -11.544 31.686 1.00 62.12 94 GLU A N 1
ATOM 748 C CA . GLU A 1 94 ? -22.764 -11.386 30.252 1.00 62.12 94 GLU A CA 1
ATOM 749 C C . GLU A 1 94 ? -22.129 -10.112 29.679 1.00 62.12 94 GLU A C 1
ATOM 751 O O . GLU A 1 94 ? -21.566 -10.144 28.582 1.00 62.12 94 GLU A O 1
ATOM 756 N N . ASP A 1 95 ? -22.153 -9.018 30.443 1.00 70.62 95 ASP A N 1
ATOM 757 C CA . ASP A 1 95 ? -21.519 -7.752 30.073 1.00 70.62 95 ASP A CA 1
ATOM 758 C C . ASP A 1 95 ? -19.983 -7.869 30.066 1.00 70.62 95 ASP A C 1
ATOM 760 O O . ASP A 1 95 ? -19.337 -7.344 29.159 1.00 70.62 95 ASP A O 1
ATOM 764 N N . ASP A 1 96 ? -19.391 -8.627 30.994 1.00 75.69 96 ASP A N 1
ATOM 765 C CA . ASP A 1 96 ? -17.956 -8.931 31.061 1.00 75.69 96 ASP A CA 1
ATOM 766 C C . ASP A 1 96 ? -17.544 -9.868 29.922 1.00 75.69 96 ASP A C 1
ATOM 768 O O . ASP A 1 96 ? -16.500 -9.665 29.301 1.00 75.69 96 ASP A O 1
ATOM 772 N N . ALA A 1 97 ? -18.365 -10.866 29.578 1.00 81.50 97 ALA A N 1
ATOM 773 C CA . ALA A 1 97 ? -18.117 -11.738 28.432 1.00 81.50 97 ALA A CA 1
ATOM 774 C C . ALA A 1 97 ? -18.215 -10.974 27.100 1.00 81.50 97 ALA A C 1
ATOM 776 O O . ALA A 1 97 ? -17.383 -11.165 26.206 1.00 81.50 97 ALA A O 1
ATOM 777 N N . ALA A 1 98 ? -19.198 -10.080 26.963 1.00 82.69 98 ALA A N 1
ATOM 778 C CA . ALA A 1 98 ? -19.342 -9.204 25.805 1.00 82.69 98 ALA A CA 1
ATOM 779 C C . ALA A 1 98 ? -18.190 -8.192 25.713 1.00 82.69 98 ALA A C 1
ATOM 781 O O . ALA A 1 98 ? -17.669 -7.943 24.621 1.00 82.69 98 ALA A O 1
ATOM 782 N N . PHE A 1 99 ? -17.750 -7.653 26.850 1.00 81.75 99 PHE A N 1
ATOM 783 C CA . PHE A 1 99 ? -16.606 -6.755 26.942 1.00 81.75 99 PHE A CA 1
ATOM 784 C C . PHE A 1 99 ? -15.303 -7.461 26.563 1.00 81.75 99 PHE A C 1
ATOM 786 O O . PHE A 1 99 ? -14.546 -6.955 25.734 1.00 81.75 99 PHE A O 1
ATOM 793 N N . GLU A 1 100 ? -15.063 -8.656 27.100 1.00 85.62 100 GLU A N 1
ATOM 794 C CA . GLU A 1 100 ? -13.880 -9.457 26.793 1.00 85.62 100 GLU A CA 1
ATOM 795 C C . GLU A 1 100 ? -13.844 -9.857 25.318 1.00 85.62 100 GLU A C 1
ATOM 797 O O . GLU A 1 100 ? -12.800 -9.772 24.666 1.00 85.62 100 GLU A O 1
ATOM 802 N N . LYS A 1 101 ? -14.999 -10.233 24.757 1.00 89.81 101 LYS A N 1
ATOM 803 C CA . LYS A 1 101 ? -15.135 -10.483 23.322 1.00 89.81 101 LYS A CA 1
ATOM 804 C C . LYS A 1 101 ? -14.795 -9.232 22.513 1.00 89.81 101 LYS A C 1
ATOM 806 O O . LYS A 1 101 ? -14.026 -9.322 21.560 1.00 89.81 101 LYS A O 1
ATOM 811 N N . MET A 1 102 ? -15.327 -8.071 22.892 1.00 89.75 102 MET A N 1
ATOM 812 C CA . MET A 1 102 ? -15.045 -6.821 22.189 1.00 89.75 102 MET A CA 1
ATOM 813 C C . MET A 1 102 ? -13.566 -6.433 22.279 1.00 89.75 102 MET A C 1
ATOM 815 O O . MET A 1 102 ? -13.011 -5.948 21.297 1.00 89.75 102 MET A O 1
ATOM 819 N N . ARG A 1 103 ? -12.904 -6.687 23.414 1.00 90.06 103 ARG A N 1
ATOM 820 C CA . ARG A 1 103 ? -11.463 -6.452 23.568 1.00 90.06 103 ARG A CA 1
ATOM 821 C C . ARG A 1 103 ? -10.647 -7.316 22.607 1.00 90.06 103 ARG A C 1
ATOM 823 O O . ARG A 1 103 ? -9.790 -6.786 21.908 1.00 90.06 103 ARG A O 1
ATOM 830 N N . LYS A 1 104 ? -10.970 -8.609 22.499 1.00 93.38 104 LYS A N 1
ATOM 831 C CA . LYS A 1 104 ? -10.339 -9.514 21.523 1.00 93.38 104 LYS A CA 1
ATOM 832 C C . LYS A 1 104 ? -10.595 -9.078 20.082 1.00 93.38 104 LYS A C 1
ATOM 834 O O . LYS A 1 104 ? -9.671 -9.073 19.277 1.00 93.38 104 LYS A O 1
ATOM 839 N N . ASP A 1 105 ? -11.824 -8.669 19.762 1.00 93.69 105 ASP A N 1
ATOM 840 C CA . ASP A 1 105 ? -12.167 -8.162 18.428 1.00 93.69 105 ASP A CA 1
ATOM 841 C C . ASP A 1 105 ? -11.358 -6.885 18.095 1.00 93.69 105 ASP A C 1
ATOM 843 O O . ASP A 1 105 ? -10.898 -6.722 16.966 1.00 93.69 105 ASP A O 1
ATOM 847 N N . ILE A 1 106 ? -11.128 -5.999 19.076 1.00 94.75 106 ILE A N 1
ATOM 848 C CA . ILE A 1 106 ? -10.266 -4.813 18.936 1.00 94.75 106 ILE A CA 1
ATOM 849 C C . ILE A 1 106 ? -8.815 -5.219 18.662 1.00 94.75 106 ILE A C 1
ATOM 851 O O . ILE A 1 106 ? -8.226 -4.686 17.726 1.00 94.75 106 ILE A O 1
ATOM 855 N N . GLU A 1 107 ? -8.248 -6.137 19.449 1.00 94.81 107 GLU A N 1
ATOM 856 C CA . GLU A 1 107 ? -6.868 -6.623 19.283 1.00 94.81 107 GLU A CA 1
ATOM 857 C C . GLU A 1 107 ? -6.666 -7.220 17.880 1.00 94.81 107 GLU A C 1
ATOM 859 O O . GLU A 1 107 ? -5.798 -6.775 17.129 1.00 94.81 107 GLU A O 1
ATOM 864 N N . VAL A 1 108 ? -7.557 -8.122 17.457 1.00 96.19 108 VAL A N 1
ATOM 865 C CA . VAL A 1 108 ? -7.514 -8.734 16.118 1.00 96.19 108 VAL A CA 1
ATOM 866 C C . VAL A 1 108 ? -7.637 -7.685 15.010 1.00 96.19 108 VAL A C 1
ATOM 868 O O . VAL A 1 108 ? -6.919 -7.738 14.012 1.00 96.19 108 VAL A O 1
ATOM 871 N N . ASN A 1 109 ? -8.529 -6.704 15.159 1.00 95.25 109 ASN A N 1
ATOM 872 C CA . ASN A 1 109 ? -8.681 -5.645 14.161 1.00 95.25 109 ASN A CA 1
ATOM 873 C C . ASN A 1 109 ? -7.464 -4.711 14.104 1.00 95.25 109 ASN A C 1
ATOM 875 O O . ASN A 1 109 ? -7.159 -4.182 13.036 1.00 95.25 109 ASN A O 1
ATOM 879 N N . GLN A 1 110 ? -6.764 -4.495 15.220 1.00 94.81 110 GLN A N 1
ATOM 880 C CA . GLN A 1 110 ? -5.514 -3.733 15.235 1.00 94.81 110 GLN A CA 1
ATOM 881 C C . GLN A 1 110 ? -4.407 -4.475 14.484 1.00 94.81 110 GLN A C 1
ATOM 883 O O . GLN A 1 110 ? -3.762 -3.869 13.628 1.00 94.81 110 GLN A O 1
ATOM 888 N N . ASP A 1 111 ? -4.249 -5.776 14.729 1.00 96.75 111 ASP A N 1
ATOM 889 C CA . ASP A 1 111 ? -3.269 -6.612 14.027 1.00 96.75 111 ASP A CA 1
ATOM 890 C C . ASP A 1 111 ? -3.557 -6.677 12.521 1.00 96.75 111 ASP A C 1
ATOM 892 O O . ASP A 1 111 ? -2.660 -6.504 11.692 1.00 96.75 111 ASP A O 1
ATOM 896 N N . ASN A 1 112 ? -4.828 -6.834 12.146 1.00 96.25 112 ASN A N 1
ATOM 897 C CA . ASN A 1 112 ? -5.250 -6.824 10.747 1.00 96.25 112 ASN A CA 1
ATOM 898 C C . ASN A 1 112 ? -4.983 -5.466 10.077 1.00 96.25 112 ASN A C 1
ATOM 900 O O . ASN A 1 112 ? -4.482 -5.417 8.953 1.00 96.25 112 ASN A O 1
ATOM 904 N N . ALA A 1 113 ? -5.286 -4.354 10.754 1.00 95.56 113 ALA A N 1
ATOM 905 C CA . ALA A 1 113 ? -5.011 -3.019 10.228 1.00 95.56 113 ALA A CA 1
ATOM 906 C C . ALA A 1 113 ? -3.504 -2.781 10.061 1.00 95.56 113 ALA A C 1
ATOM 908 O O . ALA A 1 113 ? -3.088 -2.194 9.058 1.00 95.56 113 ALA A O 1
ATOM 909 N N . LEU A 1 114 ? -2.690 -3.266 11.004 1.00 96.00 114 LEU A N 1
ATOM 910 C CA . LEU A 1 114 ? -1.235 -3.217 10.915 1.00 96.00 114 LEU A CA 1
ATOM 911 C C . LEU A 1 114 ? -0.733 -4.022 9.713 1.00 96.00 114 LEU A C 1
ATOM 913 O O . LEU A 1 114 ? 0.043 -3.489 8.927 1.00 96.00 114 LEU A O 1
ATOM 917 N N . SER A 1 115 ? -1.225 -5.249 9.518 1.00 96.75 115 SER A N 1
ATOM 918 C CA . SER A 1 115 ? -0.863 -6.099 8.378 1.00 96.75 115 SER A CA 1
ATOM 919 C C . SER A 1 115 ? -1.158 -5.423 7.031 1.00 96.75 115 SER A C 1
ATOM 921 O O . SER A 1 115 ? -0.264 -5.333 6.187 1.00 96.75 115 SER A O 1
ATOM 923 N N . LEU A 1 116 ? -2.353 -4.842 6.865 1.00 95.56 116 LEU A N 1
ATOM 924 C CA . LEU A 1 116 ? -2.714 -4.072 5.664 1.00 95.56 116 LEU A CA 1
ATOM 925 C C . LEU A 1 116 ? -1.810 -2.841 5.479 1.00 95.56 116 LEU A C 1
ATOM 927 O O . LEU A 1 116 ? -1.402 -2.513 4.363 1.00 95.56 116 LEU A O 1
ATOM 931 N N . CYS A 1 117 ? -1.468 -2.154 6.574 1.00 94.75 117 CYS A N 1
ATOM 932 C CA . CYS A 1 117 ? -0.547 -1.019 6.544 1.00 94.75 117 CYS A CA 1
ATOM 933 C C . CYS A 1 117 ? 0.894 -1.425 6.208 1.00 94.75 117 CYS A C 1
ATOM 935 O O . CYS A 1 117 ? 1.627 -0.630 5.625 1.00 94.75 117 CYS A O 1
ATOM 937 N N . THR A 1 118 ? 1.324 -2.633 6.555 1.00 96.38 118 THR A N 1
ATOM 938 C CA . THR A 1 118 ? 2.621 -3.161 6.131 1.00 96.38 118 THR A CA 1
ATOM 939 C C . THR A 1 118 ? 2.599 -3.491 4.643 1.00 96.38 118 THR A C 1
ATOM 941 O O . THR A 1 118 ? 3.493 -3.071 3.911 1.00 96.38 118 THR A O 1
ATOM 944 N N . GLU A 1 119 ? 1.557 -4.174 4.170 1.00 96.38 119 GLU A N 1
ATOM 945 C CA . GLU A 1 119 ? 1.427 -4.561 2.764 1.00 96.38 119 GLU A CA 1
ATOM 946 C C . GLU A 1 119 ? 1.413 -3.344 1.829 1.00 96.38 119 GLU A C 1
ATOM 948 O O . GLU A 1 119 ? 2.143 -3.325 0.837 1.00 96.38 119 GLU A O 1
ATOM 953 N N . LYS A 1 120 ? 0.689 -2.271 2.176 1.00 92.50 120 LYS A N 1
ATOM 954 C CA . LYS A 1 120 ? 0.692 -1.043 1.359 1.00 92.50 120 LYS A CA 1
ATOM 955 C C . LYS A 1 120 ? 2.080 -0.402 1.249 1.00 92.50 120 LYS A C 1
ATOM 957 O O . LYS A 1 120 ? 2.413 0.142 0.199 1.00 92.50 120 LYS A O 1
ATOM 962 N N . VAL A 1 121 ? 2.894 -0.467 2.308 1.00 96.00 121 VAL A N 1
ATOM 963 C CA . VAL A 1 121 ? 4.266 0.066 2.297 1.00 96.00 121 VAL A CA 1
ATOM 964 C C . VAL A 1 121 ? 5.143 -0.772 1.373 1.00 96.00 121 VAL A C 1
ATOM 966 O O . VAL A 1 121 ? 5.882 -0.210 0.568 1.00 96.00 121 VAL A O 1
ATOM 969 N N . LEU A 1 122 ? 5.015 -2.099 1.435 1.00 96.69 122 LEU A N 1
ATOM 970 C CA . LEU A 1 122 ? 5.753 -3.008 0.558 1.00 96.69 122 LEU A CA 1
ATOM 971 C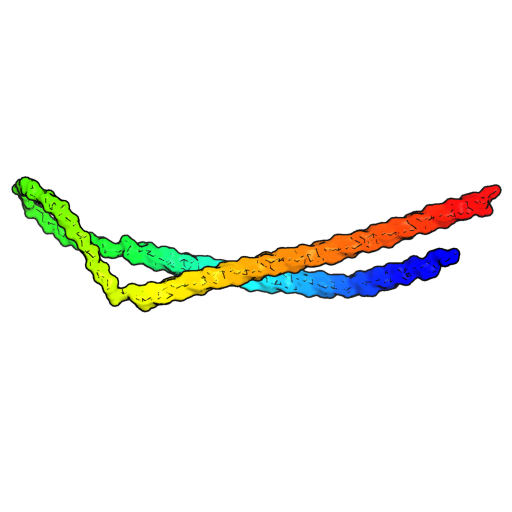 C . LEU A 1 122 ? 5.372 -2.817 -0.915 1.00 96.69 122 LEU A C 1
ATOM 973 O O . LEU A 1 122 ? 6.254 -2.748 -1.767 1.00 96.69 122 LEU A O 1
ATOM 977 N N . LEU A 1 123 ? 4.082 -2.655 -1.223 1.00 95.56 123 LEU A N 1
ATOM 978 C CA . LEU A 1 123 ? 3.624 -2.371 -2.586 1.00 95.56 123 LEU A CA 1
ATOM 979 C C . LEU A 1 123 ? 4.112 -1.006 -3.088 1.00 95.56 123 LEU A C 1
ATOM 981 O O . LEU A 1 123 ? 4.510 -0.881 -4.246 1.00 95.56 123 LEU A O 1
ATOM 985 N N . ALA A 1 124 ? 4.113 0.019 -2.230 1.00 92.94 124 ALA A N 1
ATOM 986 C CA . ALA A 1 124 ? 4.658 1.326 -2.584 1.00 92.94 124 ALA A CA 1
ATOM 987 C C . ALA A 1 124 ? 6.158 1.229 -2.888 1.00 92.94 124 ALA A C 1
ATOM 989 O O . ALA A 1 124 ? 6.623 1.776 -3.886 1.00 92.94 124 ALA A O 1
ATOM 990 N N . GLN A 1 125 ? 6.902 0.484 -2.070 1.00 94.88 125 GLN A N 1
ATOM 991 C CA . GLN A 1 125 ? 8.318 0.228 -2.303 1.00 94.88 125 GLN A CA 1
ATOM 992 C C . GLN A 1 125 ? 8.552 -0.517 -3.621 1.00 94.88 125 GLN A C 1
ATOM 994 O O . GLN A 1 125 ? 9.391 -0.093 -4.412 1.00 94.88 125 GLN A O 1
ATOM 999 N N . GLN A 1 126 ? 7.749 -1.541 -3.917 1.00 94.75 126 GLN A N 1
ATOM 1000 C CA . GLN A 1 126 ? 7.802 -2.248 -5.196 1.00 94.75 126 GLN A CA 1
ATOM 1001 C C . GLN A 1 126 ? 7.582 -1.302 -6.387 1.00 94.75 126 GLN A C 1
ATOM 1003 O O . GLN A 1 126 ? 8.305 -1.386 -7.380 1.00 94.75 126 GLN A O 1
ATOM 1008 N N . ALA A 1 127 ? 6.617 -0.382 -6.298 1.00 92.31 127 ALA A N 1
ATOM 1009 C CA . ALA A 1 127 ? 6.375 0.604 -7.350 1.00 92.31 127 ALA A CA 1
ATOM 1010 C C . ALA A 1 127 ? 7.576 1.552 -7.545 1.00 92.31 127 ALA A C 1
ATOM 1012 O O . ALA A 1 127 ? 7.962 1.829 -8.684 1.00 92.31 127 ALA A O 1
ATOM 1013 N N . TYR A 1 128 ? 8.206 2.002 -6.453 1.00 91.94 128 TYR A N 1
ATOM 1014 C CA . TYR A 1 128 ? 9.420 2.822 -6.512 1.00 91.94 128 TYR A CA 1
ATOM 1015 C C . TYR A 1 128 ? 10.600 2.076 -7.136 1.00 91.94 128 TYR A C 1
ATOM 1017 O O . TYR A 1 128 ? 11.276 2.627 -8.006 1.00 91.94 128 TYR A O 1
ATOM 1025 N N . ASP A 1 129 ? 10.836 0.827 -6.741 1.00 92.31 129 ASP A N 1
ATOM 1026 C CA . ASP A 1 129 ? 11.930 0.014 -7.276 1.00 92.31 129 ASP A CA 1
ATOM 1027 C C . ASP A 1 129 ? 11.770 -0.210 -8.784 1.00 92.31 129 ASP A C 1
ATOM 1029 O O . ASP A 1 129 ? 12.735 -0.082 -9.546 1.00 92.31 129 ASP A O 1
ATOM 1033 N N . LEU A 1 130 ? 10.536 -0.452 -9.234 1.00 90.25 130 LEU A N 1
ATOM 1034 C CA . LEU A 1 130 ? 10.194 -0.586 -10.647 1.00 90.25 130 LEU A CA 1
ATOM 1035 C C . LEU A 1 130 ? 10.518 0.702 -11.425 1.00 90.25 130 LEU A C 1
ATOM 1037 O O . LEU A 1 130 ? 11.121 0.653 -12.499 1.00 90.25 130 LEU A O 1
ATOM 1041 N N . GLN A 1 131 ? 10.186 1.866 -10.861 1.00 87.94 131 GLN A N 1
ATOM 1042 C CA . GLN A 1 131 ? 10.485 3.164 -11.467 1.00 87.94 131 GLN A CA 1
ATOM 1043 C C . GLN A 1 131 ? 11.993 3.464 -11.495 1.00 87.94 131 GLN A C 1
ATOM 1045 O O . GLN A 1 131 ? 12.516 3.941 -12.504 1.00 87.94 131 GLN A O 1
ATOM 1050 N N . ILE A 1 132 ? 12.721 3.159 -10.417 1.00 89.12 132 ILE A N 1
ATOM 1051 C CA . ILE A 1 132 ? 14.179 3.335 -10.343 1.00 89.12 132 ILE A CA 1
ATOM 1052 C C . ILE A 1 132 ? 14.884 2.449 -11.368 1.00 89.12 132 ILE A C 1
ATOM 1054 O O . ILE A 1 132 ? 15.797 2.905 -12.061 1.00 89.12 132 ILE A O 1
ATOM 1058 N N . HIS A 1 133 ? 14.454 1.196 -11.491 1.00 87.94 133 HIS A N 1
ATOM 1059 C CA . HIS A 1 133 ? 14.990 0.270 -12.478 1.00 87.94 133 HIS A CA 1
ATOM 1060 C C . HIS A 1 133 ? 14.827 0.806 -13.912 1.00 87.94 133 HIS A C 1
ATOM 1062 O O . HIS A 1 133 ? 15.773 0.755 -14.699 1.00 87.94 133 HIS A O 1
ATOM 1068 N N . GLN A 1 134 ? 13.678 1.408 -14.231 1.00 84.38 134 GLN A N 1
ATOM 1069 C CA . GLN A 1 134 ? 13.439 2.041 -15.534 1.00 84.38 134 GLN A CA 1
ATOM 1070 C C . GLN A 1 134 ? 14.366 3.230 -15.790 1.00 84.38 134 GLN A C 1
ATOM 1072 O O . GLN A 1 134 ? 14.999 3.306 -16.843 1.00 84.38 134 GLN A O 1
ATOM 1077 N N . MET A 1 135 ? 14.527 4.120 -14.806 1.00 86.06 135 MET A N 1
ATOM 1078 C CA . MET A 1 135 ? 15.455 5.252 -14.923 1.00 86.06 135 MET A CA 1
ATOM 1079 C C . MET A 1 135 ? 16.896 4.791 -15.185 1.00 86.06 135 MET A C 1
ATOM 1081 O O . MET A 1 135 ? 17.598 5.402 -15.991 1.00 86.06 135 MET A O 1
ATOM 1085 N N . ARG A 1 136 ? 17.332 3.693 -14.551 1.00 85.25 136 ARG A N 1
ATOM 1086 C CA . ARG A 1 136 ? 18.664 3.112 -14.783 1.00 85.25 136 ARG A CA 1
ATOM 1087 C C . ARG A 1 136 ? 18.823 2.579 -16.204 1.00 85.25 136 ARG A C 1
ATOM 1089 O O . ARG A 1 136 ? 19.811 2.917 -16.848 1.00 85.25 136 ARG A O 1
ATOM 1096 N N . LYS A 1 137 ? 17.845 1.822 -16.717 1.00 82.94 137 LYS A N 1
ATOM 1097 C CA . LYS A 1 137 ? 17.890 1.306 -18.096 1.00 82.94 137 LYS A CA 1
ATOM 1098 C C . LYS A 1 137 ? 17.965 2.430 -19.134 1.00 82.94 137 LYS A C 1
ATOM 1100 O O . LYS A 1 137 ? 18.786 2.362 -20.044 1.00 82.94 137 LYS A O 1
ATOM 1105 N N . VAL A 1 138 ? 17.176 3.496 -18.976 1.00 83.25 138 VAL A N 1
ATOM 1106 C CA . VAL A 1 138 ? 17.258 4.672 -19.865 1.00 83.25 138 VAL A CA 1
ATOM 1107 C C . VAL A 1 138 ? 18.644 5.312 -19.810 1.00 83.25 138 VAL A C 1
ATOM 1109 O O . VAL A 1 138 ? 19.218 5.633 -20.850 1.00 83.25 138 VAL A O 1
ATOM 1112 N N . ALA A 1 139 ? 19.204 5.481 -18.610 1.00 84.31 139 ALA A N 1
ATOM 1113 C CA . ALA A 1 139 ? 20.533 6.059 -18.443 1.00 84.31 139 ALA A CA 1
ATOM 1114 C C . ALA A 1 139 ? 21.626 5.215 -19.125 1.00 84.31 139 ALA A C 1
ATOM 1116 O O . ALA A 1 139 ? 22.518 5.773 -19.766 1.00 84.31 139 ALA A O 1
ATOM 1117 N N . GLU A 1 140 ? 21.543 3.885 -19.039 1.00 83.25 140 GLU A N 1
ATOM 1118 C CA . GLU A 1 140 ? 22.457 2.967 -19.730 1.00 83.25 140 GLU A CA 1
ATOM 1119 C C . GLU A 1 140 ? 22.349 3.083 -21.255 1.00 83.25 140 GLU A C 1
ATOM 1121 O O . GLU A 1 140 ? 23.373 3.177 -21.938 1.00 83.25 140 GLU A O 1
ATOM 1126 N N . ILE A 1 141 ? 21.127 3.159 -21.793 1.00 83.56 141 ILE A N 1
ATOM 1127 C CA . ILE A 1 141 ? 20.900 3.343 -23.233 1.00 83.56 141 ILE A CA 1
ATOM 1128 C C . ILE A 1 141 ? 21.526 4.660 -23.704 1.00 83.56 141 ILE A C 1
ATOM 1130 O O . ILE A 1 141 ? 22.306 4.659 -24.658 1.00 83.56 141 ILE A O 1
ATOM 1134 N N . LEU A 1 142 ? 21.254 5.771 -23.013 1.00 82.69 142 LEU A N 1
ATOM 1135 C CA . LEU A 1 142 ? 21.808 7.085 -23.360 1.00 82.69 142 LEU A CA 1
ATOM 1136 C C . LEU A 1 142 ? 23.339 7.104 -23.295 1.00 82.69 142 LEU A C 1
ATOM 1138 O O . LEU A 1 142 ? 23.993 7.669 -24.175 1.00 82.69 142 LEU A O 1
ATOM 1142 N N . ARG A 1 143 ? 23.918 6.448 -22.284 1.00 84.94 143 ARG A N 1
ATOM 1143 C CA . ARG A 1 143 ? 25.368 6.300 -22.163 1.00 84.94 143 ARG A CA 1
ATOM 1144 C C . ARG A 1 143 ? 25.951 5.534 -23.350 1.00 84.94 143 ARG A C 1
ATOM 1146 O O . ARG A 1 143 ? 26.894 6.023 -23.966 1.00 84.94 143 ARG A O 1
ATOM 1153 N N . SER A 1 144 ? 25.372 4.386 -23.703 1.00 82.06 144 SER A N 1
ATOM 1154 C CA . SER A 1 144 ? 25.854 3.577 -24.830 1.00 82.06 144 SER A CA 1
ATOM 1155 C C . SER A 1 144 ? 25.776 4.335 -26.161 1.00 82.06 144 SER A C 1
ATOM 1157 O O . SER A 1 144 ? 26.701 4.280 -26.969 1.00 82.06 144 SER A O 1
ATOM 1159 N N . HIS A 1 145 ? 24.711 5.117 -26.365 1.00 84.00 145 HIS A N 1
ATOM 1160 C CA . HIS A 1 145 ? 24.545 5.942 -27.557 1.00 84.00 145 HIS A CA 1
ATOM 1161 C C . HIS A 1 145 ? 25.625 7.031 -27.648 1.00 84.00 145 HIS A C 1
ATOM 1163 O O . HIS A 1 145 ? 26.215 7.232 -28.710 1.00 84.00 145 HIS A O 1
ATOM 1169 N N . SER A 1 146 ? 25.917 7.707 -26.533 1.00 85.69 146 SER A N 1
ATOM 1170 C CA . SER A 1 146 ? 26.982 8.715 -26.455 1.00 85.69 146 SER A CA 1
ATOM 1171 C C . SER A 1 146 ? 28.359 8.128 -26.794 1.00 85.69 146 SER A C 1
ATOM 1173 O O . SER A 1 146 ? 29.106 8.702 -27.589 1.00 85.69 146 SER A O 1
ATOM 1175 N N . GLU A 1 147 ? 28.672 6.942 -26.260 1.00 85.44 147 GLU A N 1
ATOM 1176 C CA . GLU A 1 147 ? 29.927 6.233 -26.543 1.00 85.44 147 GLU A CA 1
ATOM 1177 C C . GLU A 1 147 ? 30.068 5.905 -28.044 1.00 85.44 147 GLU A C 1
ATOM 1179 O O . GLU A 1 147 ? 31.128 6.131 -28.634 1.00 85.44 147 GLU A O 1
ATOM 1184 N N . ILE A 1 148 ? 28.990 5.456 -28.697 1.00 86.06 148 ILE A N 1
ATOM 1185 C CA . ILE A 1 148 ? 28.978 5.156 -30.139 1.00 86.06 148 ILE A CA 1
ATOM 1186 C C . ILE A 1 148 ? 29.200 6.414 -30.989 1.00 86.06 148 ILE A C 1
ATOM 1188 O O . ILE A 1 148 ? 29.983 6.379 -31.945 1.00 86.06 148 ILE A O 1
ATOM 1192 N N . LEU A 1 149 ? 28.536 7.526 -30.659 1.00 86.56 149 LEU A N 1
ATOM 1193 C CA . LEU A 1 149 ? 28.715 8.794 -31.375 1.00 86.56 149 LEU A CA 1
ATOM 1194 C C . LEU A 1 149 ? 30.161 9.289 -31.286 1.00 86.56 149 LEU A C 1
ATOM 1196 O O . LEU A 1 149 ? 30.728 9.702 -32.296 1.00 86.56 149 LEU A O 1
ATOM 1200 N N . CYS A 1 150 ? 30.772 9.194 -30.103 1.00 89.88 150 CYS A N 1
ATOM 1201 C CA . CYS A 1 150 ? 32.165 9.577 -29.890 1.00 89.88 150 CYS A CA 1
ATOM 1202 C C . CYS A 1 150 ? 33.118 8.786 -30.801 1.00 89.88 150 CYS A C 1
ATOM 1204 O O . CYS A 1 150 ? 33.924 9.375 -31.520 1.00 89.88 150 CYS A O 1
ATOM 1206 N N . ILE A 1 151 ? 32.966 7.457 -30.842 1.00 90.31 151 ILE A N 1
ATOM 1207 C CA . ILE A 1 151 ? 33.772 6.583 -31.708 1.00 90.31 151 ILE A CA 1
ATOM 1208 C C . ILE A 1 151 ? 33.569 6.935 -33.186 1.00 90.31 151 ILE A C 1
ATOM 1210 O O . ILE A 1 151 ? 34.530 6.978 -33.950 1.00 90.31 151 ILE A O 1
ATOM 1214 N N . THR A 1 152 ? 32.326 7.198 -33.590 1.00 88.56 152 THR A N 1
ATOM 1215 C CA . THR A 1 152 ? 31.990 7.528 -34.983 1.00 88.56 152 THR A CA 1
ATOM 1216 C C . THR A 1 152 ? 32.636 8.845 -35.412 1.00 88.56 152 THR A C 1
ATOM 1218 O O . THR A 1 152 ? 33.226 8.919 -36.488 1.00 88.56 152 THR A O 1
ATOM 1221 N N . ASN A 1 153 ? 32.589 9.868 -34.557 1.00 87.69 153 ASN A N 1
ATOM 1222 C CA . ASN A 1 153 ? 33.231 11.153 -34.827 1.00 87.69 153 ASN A CA 1
ATOM 1223 C C . ASN A 1 153 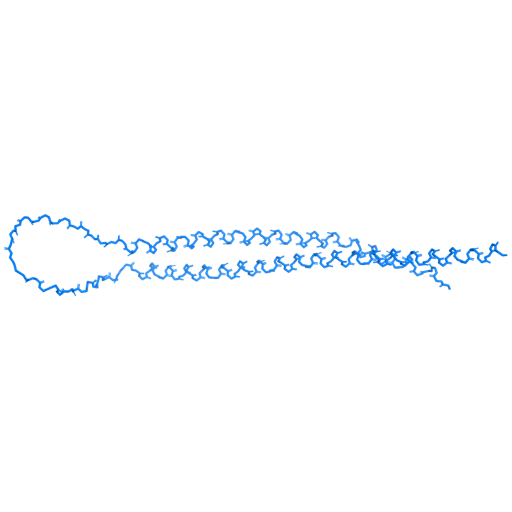? 34.756 11.016 -34.908 1.00 87.69 153 ASN A C 1
ATOM 1225 O O . ASN A 1 153 ? 35.353 11.499 -35.866 1.00 87.69 153 ASN A O 1
ATOM 1229 N N . ALA A 1 154 ? 35.371 10.284 -33.974 1.00 89.56 154 ALA A N 1
ATOM 1230 C CA . ALA A 1 154 ? 36.810 10.025 -33.996 1.00 89.56 154 ALA A CA 1
ATOM 1231 C C . ALA A 1 154 ? 37.251 9.264 -35.262 1.00 89.56 154 ALA A C 1
ATOM 1233 O O . ALA A 1 154 ? 38.299 9.557 -35.833 1.00 89.56 154 ALA A O 1
ATOM 1234 N N . ALA A 1 155 ? 36.447 8.304 -35.732 1.00 87.06 155 ALA A N 1
ATOM 1235 C CA . ALA A 1 155 ? 36.717 7.586 -36.975 1.00 87.06 155 ALA A CA 1
ATOM 1236 C C . ALA A 1 155 ? 36.598 8.494 -38.212 1.00 87.06 155 ALA A C 1
ATOM 1238 O O . ALA A 1 155 ? 37.410 8.386 -39.129 1.00 87.06 155 ALA A O 1
ATOM 1239 N N . ASN A 1 156 ? 35.619 9.404 -38.234 1.00 83.62 156 ASN A N 1
ATOM 1240 C CA . ASN A 1 156 ? 35.450 10.357 -39.332 1.00 83.62 156 ASN A CA 1
ATOM 1241 C C . ASN A 1 156 ? 36.617 11.353 -39.415 1.00 83.62 156 ASN A C 1
ATOM 1243 O O . ASN A 1 156 ? 37.085 11.637 -40.514 1.00 83.62 156 ASN A O 1
ATOM 1247 N N . GLU A 1 157 ? 37.126 11.839 -38.281 1.00 84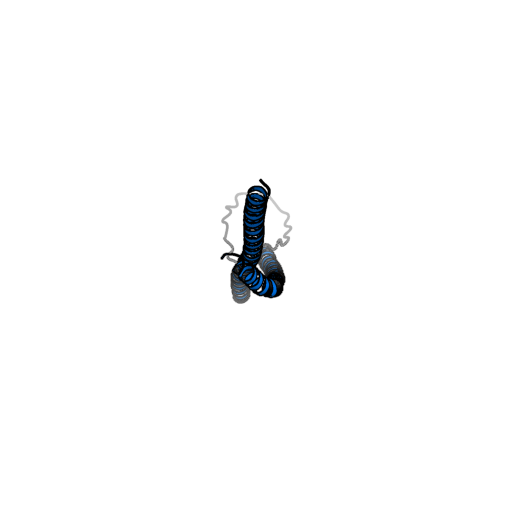.56 157 GLU A N 1
ATOM 1248 C CA . GLU A 1 157 ? 38.297 12.728 -38.248 1.00 84.56 157 GLU A CA 1
ATOM 1249 C C . GLU A 1 157 ? 39.559 12.058 -38.812 1.00 84.56 157 GLU A C 1
ATOM 1251 O O . GLU A 1 157 ? 40.329 12.707 -39.514 1.00 84.56 157 GLU A O 1
ATOM 1256 N N . GLN A 1 158 ? 39.746 10.753 -38.586 1.00 77.12 158 GLN A N 1
ATOM 1257 C CA . GLN A 1 158 ? 40.874 10.001 -39.155 1.00 77.12 158 GLN A CA 1
ATOM 1258 C C . GLN A 1 158 ? 40.774 9.774 -40.671 1.00 77.12 158 GLN A C 1
ATOM 1260 O O . GLN A 1 158 ? 41.797 9.557 -41.308 1.00 77.12 158 GLN A O 1
ATOM 1265 N N . TYR A 1 159 ? 39.571 9.798 -41.252 1.00 67.94 159 TYR A N 1
ATOM 1266 C CA . TYR A 1 159 ? 39.364 9.631 -42.700 1.00 67.94 159 TYR A CA 1
ATOM 1267 C C . TYR A 1 159 ? 39.429 10.950 -43.486 1.00 67.94 159 TYR A C 1
ATOM 1269 O O . TYR A 1 159 ? 39.509 10.925 -44.714 1.00 67.94 159 TYR A O 1
ATOM 1277 N N . LEU A 1 160 ? 39.358 12.089 -42.793 1.00 62.47 160 LEU A N 1
ATOM 1278 C CA . LEU A 1 160 ? 39.418 13.438 -43.367 1.00 62.47 160 LEU A CA 1
ATOM 1279 C C . LEU A 1 160 ? 40.809 14.094 -43.241 1.00 62.47 160 LEU A C 1
ATOM 1281 O O . LEU A 1 160 ? 40.991 15.191 -43.771 1.00 62.47 160 LEU A O 1
ATOM 1285 N N . ALA A 1 161 ? 41.760 13.438 -42.566 1.00 52.75 161 ALA A N 1
ATOM 1286 C CA . ALA A 1 161 ? 43.161 13.848 -42.414 1.00 52.75 161 ALA A CA 1
ATOM 1287 C C . ALA A 1 161 ? 44.085 13.041 -43.338 1.00 52.75 161 ALA A C 1
ATOM 1289 O O . ALA A 1 161 ? 45.058 13.642 -43.850 1.00 52.75 161 ALA A O 1
#

pLDDT: mean 76.9, std 19.2, range [32.31, 97.5]

InterPro domains:
  IPR024610 Inhibitor of growth protein, N-terminal histone-binding [PF12998] (9-61)
  IPR024610 Inhibitor of growth protein, N-terminal histone-binding [PF12998] (75-138)
  IPR024610 Inhibitor of growth protein, N-terminal histone-binding [SM01408] (9-145)
  IPR028651 ING family [PTHR10333] (1-145)